Protein AF-A0A256LCJ1-F1 (afdb_monomer)

Structure (mmCIF, N/CA/C/O backbone):
data_AF-A0A256LCJ1-F1
#
_entry.id   AF-A0A256LCJ1-F1
#
loop_
_atom_site.group_PDB
_atom_site.id
_atom_site.type_symbol
_atom_site.label_atom_id
_atom_site.label_alt_id
_atom_site.label_comp_id
_atom_site.label_asym_id
_atom_site.label_entity_id
_atom_site.label_seq_id
_atom_site.pdbx_PDB_ins_code
_atom_site.Cartn_x
_atom_site.Cartn_y
_atom_site.Cartn_z
_atom_site.occupancy
_atom_site.B_iso_or_equiv
_atom_site.auth_seq_id
_atom_site.auth_comp_id
_atom_site.auth_asym_id
_atom_site.auth_atom_id
_atom_site.pdbx_PDB_model_num
ATOM 1 N N . VAL A 1 1 ? -17.493 -2.480 9.871 1.00 69.06 1 VAL A N 1
ATOM 2 C CA . VAL A 1 1 ? -16.079 -2.093 10.088 1.00 69.06 1 VAL A CA 1
ATOM 3 C C . VAL A 1 1 ? -15.344 -1.873 8.773 1.00 69.06 1 VAL A C 1
ATOM 5 O O . VAL A 1 1 ? -15.081 -0.723 8.493 1.00 69.06 1 VAL A O 1
ATOM 8 N N . LEU A 1 2 ? -15.071 -2.884 7.931 1.00 76.31 2 LEU A N 1
ATOM 9 C CA . LEU A 1 2 ? -14.275 -2.687 6.697 1.00 76.31 2 LEU A CA 1
ATOM 10 C C . LEU A 1 2 ? -14.844 -1.623 5.737 1.00 76.31 2 LEU A C 1
ATOM 12 O O . LEU A 1 2 ? -14.109 -0.736 5.336 1.00 76.31 2 LEU A O 1
ATOM 16 N N . ALA A 1 3 ? -16.151 -1.637 5.457 1.00 76.75 3 ALA A N 1
ATOM 17 C CA . ALA A 1 3 ? -16.795 -0.586 4.653 1.00 76.75 3 ALA A CA 1
ATOM 18 C C . ALA A 1 3 ? -16.781 0.801 5.333 1.00 76.75 3 ALA A C 1
ATOM 20 O O . ALA A 1 3 ? -16.759 1.828 4.672 1.00 76.75 3 ALA A O 1
ATOM 21 N N . ALA A 1 4 ? -16.742 0.840 6.667 1.00 73.38 4 ALA A N 1
ATOM 22 C CA . ALA A 1 4 ? -16.633 2.094 7.407 1.00 73.38 4 ALA A CA 1
ATOM 23 C C . ALA A 1 4 ? -15.218 2.685 7.361 1.00 73.38 4 ALA A C 1
ATOM 25 O O . ALA A 1 4 ? -15.064 3.892 7.499 1.00 73.38 4 ALA A O 1
ATOM 26 N N . LEU A 1 5 ? -14.198 1.840 7.164 1.00 74.00 5 LEU A N 1
ATOM 27 C CA . LEU A 1 5 ? -12.803 2.254 6.996 1.00 74.00 5 LEU A CA 1
ATOM 28 C C . LEU A 1 5 ? -12.529 2.852 5.607 1.00 74.00 5 LEU A C 1
ATOM 30 O O . LEU A 1 5 ? -11.508 3.505 5.433 1.00 74.00 5 LEU A O 1
ATOM 34 N N . THR A 1 6 ? -13.410 2.621 4.628 1.00 74.38 6 THR A N 1
ATOM 35 C CA . THR A 1 6 ? -13.291 3.170 3.265 1.00 74.38 6 THR A CA 1
ATOM 36 C C . THR A 1 6 ? -13.995 4.518 3.089 1.00 74.38 6 THR A C 1
ATOM 38 O O . THR A 1 6 ? -13.966 5.089 2.005 1.00 74.38 6 THR A O 1
ATOM 41 N N . GLU A 1 7 ? -14.651 5.023 4.134 1.00 77.31 7 GLU A N 1
ATOM 42 C CA . GLU A 1 7 ? -15.334 6.318 4.152 1.00 77.31 7 GLU A CA 1
ATOM 43 C C . GLU A 1 7 ? -14.501 7.340 4.944 1.00 77.31 7 GLU A C 1
ATOM 45 O O . GLU A 1 7 ? -13.755 6.954 5.844 1.00 77.31 7 GLU A O 1
ATOM 50 N N . ASP A 1 8 ? -14.648 8.641 4.658 1.00 80.56 8 ASP A N 1
ATOM 51 C CA . ASP A 1 8 ? -13.964 9.712 5.403 1.00 80.56 8 ASP A CA 1
ATOM 52 C C . ASP A 1 8 ? -14.572 9.875 6.808 1.00 80.56 8 ASP A C 1
ATOM 54 O O . ASP A 1 8 ? -15.411 10.736 7.089 1.00 80.56 8 ASP A O 1
ATOM 58 N N . ARG A 1 9 ? -14.217 8.940 7.691 1.00 84.81 9 ARG A N 1
ATOM 59 C CA . ARG A 1 9 ? -14.718 8.828 9.057 1.00 84.81 9 ARG A CA 1
ATOM 60 C C . ARG A 1 9 ? -13.567 8.659 10.031 1.00 84.81 9 ARG A C 1
ATOM 62 O O . ARG A 1 9 ? -12.631 7.895 9.816 1.00 84.81 9 ARG A O 1
ATOM 69 N N . SER A 1 10 ? -13.671 9.327 11.177 1.00 90.19 10 SER A N 1
ATOM 70 C CA . SER A 1 10 ? -12.674 9.189 12.235 1.00 90.19 10 SER A CA 1
ATOM 71 C C . SER A 1 10 ? -12.730 7.805 12.894 1.00 90.19 10 SER A C 1
ATOM 73 O O . SER A 1 10 ? -13.806 7.244 13.128 1.00 90.19 10 SER A O 1
ATOM 75 N N . MET A 1 11 ? -11.568 7.280 13.295 1.00 90.88 11 MET A N 1
ATOM 76 C CA . MET A 1 11 ? -11.459 5.981 13.979 1.00 90.88 11 MET A CA 1
ATOM 77 C C . MET A 1 11 ? -12.308 5.907 15.255 1.00 90.88 11 MET A C 1
ATOM 79 O O . MET A 1 11 ? -12.857 4.857 15.578 1.00 90.88 11 MET A O 1
ATOM 83 N N . THR A 1 12 ? -12.454 7.024 15.975 1.00 93.81 12 THR A N 1
ATOM 84 C CA . THR A 1 12 ? -13.297 7.117 17.177 1.00 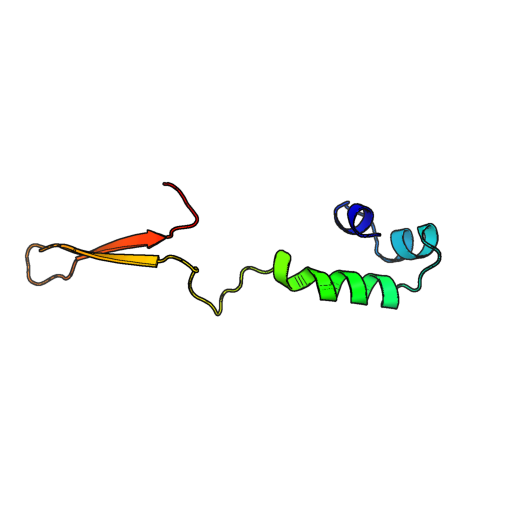93.81 12 THR A CA 1
ATOM 85 C C . THR A 1 12 ? -14.787 7.010 16.857 1.00 93.81 12 THR A C 1
ATOM 87 O O . THR A 1 12 ? -15.538 6.463 17.664 1.00 93.81 12 THR A O 1
ATOM 90 N N . SER A 1 13 ? -15.226 7.501 15.694 1.00 93.06 13 SER A N 1
ATOM 91 C CA . SER A 1 13 ? -16.605 7.348 15.223 1.00 93.06 13 SER A CA 1
ATOM 92 C C . SER A 1 13 ? -16.919 5.885 14.909 1.00 93.06 13 SER A C 1
ATOM 94 O O . SER A 1 13 ? -17.878 5.331 15.442 1.00 93.06 13 SER A O 1
ATOM 96 N N . ILE A 1 14 ? -16.032 5.231 14.156 1.00 91.31 14 ILE A N 1
ATOM 97 C CA . ILE A 1 14 ? -16.143 3.813 13.777 1.00 91.31 14 ILE A CA 1
ATOM 98 C C . ILE A 1 14 ? -16.119 2.908 15.017 1.00 91.31 14 ILE A C 1
ATOM 100 O O . ILE A 1 14 ? -16.915 1.976 15.134 1.00 91.31 14 ILE A O 1
ATOM 104 N N . ALA A 1 15 ? -15.225 3.200 15.965 1.00 93.81 15 ALA A N 1
ATOM 105 C CA . ALA A 1 15 ? -15.120 2.486 17.233 1.00 93.81 15 ALA A CA 1
ATOM 106 C C . ALA A 1 15 ? -16.432 2.555 18.028 1.00 93.81 15 ALA A C 1
ATOM 108 O O . ALA A 1 15 ? -16.929 1.531 18.494 1.00 93.81 15 ALA A O 1
ATOM 109 N N . ARG A 1 16 ? -17.034 3.745 18.129 1.00 94.06 16 ARG A N 1
ATOM 110 C CA . ARG A 1 16 ? -18.298 3.949 18.846 1.00 94.06 16 ARG A CA 1
ATOM 111 C C . ARG A 1 16 ? -19.468 3.230 18.180 1.00 94.06 16 ARG A C 1
ATOM 113 O O . AR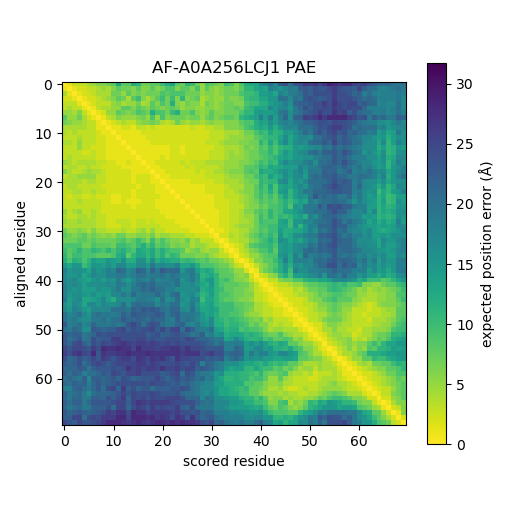G A 1 16 ? -20.249 2.594 18.873 1.00 94.06 16 ARG A O 1
ATOM 120 N N . GLU A 1 17 ? -19.578 3.314 16.859 1.00 93.12 17 GLU A N 1
ATOM 121 C CA . GLU A 1 17 ? -20.658 2.673 16.098 1.00 93.12 17 GLU A CA 1
ATOM 122 C C . GLU A 1 17 ? -20.622 1.146 16.214 1.00 93.12 17 GLU A C 1
ATOM 124 O O . GLU A 1 17 ? -21.658 0.497 16.342 1.00 93.12 17 GLU A O 1
ATOM 129 N N . HIS A 1 18 ? -19.422 0.564 16.207 1.00 90.50 18 HIS A N 1
ATOM 130 C CA . HIS A 1 18 ? -19.244 -0.884 16.259 1.00 90.50 18 HIS A CA 1
ATOM 131 C C . HIS A 1 18 ? -18.974 -1.434 17.665 1.00 90.50 18 HIS A C 1
ATOM 133 O O . HIS A 1 18 ? -18.718 -2.629 17.797 1.00 90.50 18 HIS A O 1
ATOM 139 N N . ASN A 1 19 ? -19.054 -0.604 18.712 1.00 93.94 19 ASN A N 1
ATOM 140 C CA . ASN A 1 19 ? -18.726 -0.976 20.096 1.00 93.94 19 ASN A CA 1
ATOM 141 C C . ASN A 1 19 ? -17.327 -1.603 20.238 1.00 93.94 19 ASN A C 1
ATOM 143 O O . ASN A 1 19 ? -17.119 -2.562 20.981 1.00 93.94 19 ASN A O 1
ATOM 147 N N . LEU A 1 20 ? -16.360 -1.068 19.496 1.00 94.69 20 LEU A N 1
ATOM 148 C CA . LEU A 1 20 ? -14.972 -1.507 19.501 1.00 94.69 20 LEU A CA 1
ATOM 149 C C . LEU A 1 20 ? -14.085 -0.479 20.195 1.00 94.69 20 LEU A C 1
ATOM 151 O O . LEU A 1 20 ? -14.425 0.695 20.323 1.00 94.69 20 LEU A O 1
ATOM 155 N N . SER A 1 21 ? -12.895 -0.914 20.599 1.00 95.31 21 SER A N 1
ATOM 156 C CA . SER A 1 21 ? -11.845 0.028 20.975 1.00 95.31 21 SER A CA 1
ATOM 157 C C . SER A 1 21 ? -11.223 0.653 19.723 1.00 95.31 21 SER A C 1
ATOM 159 O O . SER A 1 21 ? -11.156 0.020 18.666 1.00 95.31 21 SER A O 1
ATOM 161 N N . VAL A 1 22 ? -10.693 1.871 19.853 1.00 94.06 22 VAL A N 1
ATOM 162 C CA . VAL A 1 22 ? -9.909 2.512 18.782 1.00 94.06 22 VAL A CA 1
ATOM 163 C C . VAL A 1 22 ? -8.713 1.638 18.384 1.00 94.06 22 VAL A C 1
ATOM 165 O O . VAL A 1 22 ? -8.444 1.494 17.197 1.00 94.06 22 VAL A O 1
ATOM 168 N N . ASN A 1 23 ? -8.077 0.960 19.348 1.00 95.94 23 ASN A N 1
ATOM 169 C CA . ASN A 1 23 ? -6.999 -0.002 19.088 1.00 95.94 23 ASN A CA 1
ATOM 170 C C . ASN A 1 23 ? -7.452 -1.163 18.193 1.00 95.94 23 ASN A C 1
ATOM 172 O O . ASN A 1 23 ? -6.701 -1.628 17.341 1.00 95.94 23 ASN A O 1
ATOM 176 N N . THR A 1 24 ? -8.683 -1.648 18.363 1.00 94.44 24 THR A N 1
ATOM 177 C CA . THR A 1 24 ? -9.232 -2.701 17.503 1.00 94.44 24 THR A CA 1
ATOM 178 C C . THR A 1 24 ? -9.433 -2.187 16.079 1.00 94.44 24 THR A C 1
ATOM 180 O O . THR A 1 24 ? -9.087 -2.889 15.136 1.00 94.44 24 THR A O 1
ATOM 183 N N . VAL A 1 25 ? -9.937 -0.959 15.914 1.00 92.44 25 VAL A N 1
ATOM 184 C CA . VAL A 1 25 ? -10.078 -0.318 14.594 1.00 92.44 25 VAL A CA 1
ATOM 185 C C . VAL A 1 25 ? -8.709 -0.125 13.935 1.00 92.44 25 VAL A C 1
ATOM 187 O O . VAL A 1 25 ? -8.554 -0.470 12.767 1.00 92.44 25 VAL A O 1
ATOM 190 N N . GLN A 1 26 ? -7.704 0.331 14.691 1.00 91.81 26 GLN A N 1
ATOM 191 C CA . GLN A 1 26 ? -6.324 0.473 14.218 1.00 91.81 26 GLN A CA 1
ATOM 192 C C . GLN A 1 26 ? -5.755 -0.852 13.708 1.00 91.81 26 GLN A C 1
ATOM 194 O O . GLN A 1 26 ? -5.259 -0.909 12.591 1.00 91.81 26 GLN A O 1
ATOM 199 N N . ARG A 1 27 ? -5.894 -1.934 14.482 1.00 92.81 27 ARG A N 1
ATOM 200 C CA . ARG A 1 27 ? -5.401 -3.265 14.093 1.00 92.81 27 ARG A CA 1
ATOM 201 C C . ARG A 1 27 ? -6.039 -3.783 12.806 1.00 92.81 27 ARG A C 1
ATOM 203 O O . ARG A 1 27 ? -5.374 -4.454 12.029 1.00 92.81 27 ARG A O 1
ATOM 210 N N . VAL A 1 28 ? -7.325 -3.500 12.589 1.00 90.25 28 VAL A N 1
ATOM 211 C CA . VAL A 1 28 ? -8.020 -3.872 11.344 1.00 90.25 28 VAL A CA 1
ATOM 212 C C . VAL A 1 28 ? -7.531 -3.021 10.167 1.00 90.25 28 VAL A C 1
ATOM 214 O O . VAL A 1 28 ? -7.410 -3.530 9.054 1.00 90.25 28 VAL A O 1
ATOM 217 N N . LEU A 1 29 ? -7.225 -1.742 10.404 1.00 87.50 29 LEU A N 1
ATOM 218 C CA . LEU A 1 29 ? -6.619 -0.867 9.401 1.00 87.50 29 LEU A CA 1
ATOM 219 C C . LEU A 1 29 ? -5.226 -1.386 9.006 1.00 87.50 29 LEU A C 1
ATOM 221 O O . LEU A 1 29 ? -4.957 -1.605 7.830 1.00 87.50 29 LEU A O 1
ATOM 225 N N . GLU A 1 30 ? -4.383 -1.678 9.999 1.00 87.12 30 GLU A N 1
ATOM 226 C CA . GLU A 1 30 ? -3.047 -2.258 9.824 1.00 87.12 30 GLU A CA 1
ATOM 227 C C . GLU A 1 30 ? -3.104 -3.609 9.103 1.00 87.12 30 GLU A C 1
ATOM 229 O O . GLU A 1 30 ? -2.305 -3.849 8.203 1.00 87.12 30 GLU A O 1
ATOM 234 N N . SER A 1 31 ? -4.078 -4.474 9.406 1.00 85.75 31 SER A N 1
ATOM 235 C CA . SER A 1 31 ? -4.199 -5.775 8.732 1.00 85.75 31 SER A CA 1
ATOM 236 C C . SER A 1 31 ? -4.603 -5.675 7.259 1.00 85.75 31 SER A C 1
ATOM 238 O O . SER A 1 31 ? -4.461 -6.646 6.523 1.00 85.75 31 SER A O 1
ATOM 240 N N . CYS A 1 32 ? -5.160 -4.539 6.836 1.00 78.88 32 CYS A N 1
ATOM 241 C CA . CYS A 1 32 ? -5.530 -4.287 5.444 1.00 78.88 32 CYS A CA 1
ATOM 242 C C . CYS A 1 32 ? -4.552 -3.335 4.745 1.00 78.88 32 CYS A C 1
ATOM 244 O O . CYS A 1 32 ? -4.711 -3.093 3.553 1.00 78.88 32 CYS A O 1
ATOM 246 N N . SER A 1 33 ? -3.563 -2.810 5.473 1.00 76.12 33 SER A N 1
ATOM 247 C CA . SER A 1 33 ? -2.647 -1.762 5.022 1.00 76.12 33 SER A CA 1
ATOM 248 C C . SER A 1 33 ? -1.861 -2.137 3.767 1.00 76.12 33 SER A C 1
ATOM 250 O O . SER A 1 33 ? -1.725 -1.308 2.876 1.00 76.12 33 SER A O 1
ATOM 252 N N . SER A 1 34 ? -1.446 -3.399 3.637 1.00 71.56 34 SER A N 1
ATOM 253 C CA . SER A 1 34 ? -0.733 -3.908 2.456 1.00 71.56 34 SER A CA 1
ATOM 254 C C . SER A 1 34 ? -1.525 -3.801 1.151 1.00 71.56 34 SER A C 1
ATOM 256 O O . SER A 1 34 ? -0.954 -3.932 0.082 1.00 71.56 34 SER A O 1
ATOM 258 N N . LYS A 1 35 ? -2.842 -3.569 1.214 1.00 68.25 35 LYS A N 1
ATOM 259 C CA . LYS A 1 35 ? -3.683 -3.337 0.029 1.00 68.25 35 LYS A CA 1
ATOM 260 C C . LYS A 1 35 ? -3.732 -1.869 -0.399 1.00 68.25 35 LYS A C 1
ATOM 262 O O . LYS A 1 35 ? -4.331 -1.569 -1.424 1.00 68.25 35 LYS A O 1
ATOM 267 N N . PHE A 1 36 ? -3.201 -0.967 0.425 1.00 68.50 36 PHE A N 1
ATOM 268 C CA . PHE A 1 36 ? -3.261 0.484 0.233 1.00 68.50 36 PHE A CA 1
ATOM 269 C C . PHE A 1 36 ? -1.881 1.123 0.074 1.00 68.50 36 PHE A C 1
ATOM 271 O O . PHE A 1 36 ? -1.797 2.268 -0.363 1.00 68.50 36 PHE A O 1
ATOM 278 N N . TYR A 1 37 ? -0.821 0.415 0.459 1.00 65.69 37 TYR A N 1
ATOM 279 C CA . TYR A 1 37 ? 0.549 0.811 0.177 1.00 65.69 37 TYR A CA 1
ATOM 280 C C . TYR A 1 37 ? 0.999 0.121 -1.107 1.00 65.69 37 TYR A C 1
ATOM 282 O O . TYR A 1 37 ? 0.917 -1.102 -1.197 1.00 65.69 37 TYR A O 1
ATOM 290 N N . ASP A 1 38 ? 1.469 0.904 -2.078 1.00 63.34 38 ASP A N 1
ATOM 291 C CA . ASP A 1 38 ? 2.229 0.358 -3.197 1.00 63.34 38 ASP A CA 1
ATOM 292 C C . ASP A 1 38 ? 3.483 -0.304 -2.622 1.00 63.34 38 ASP A C 1
ATOM 294 O O . ASP A 1 38 ? 4.205 0.305 -1.824 1.00 63.34 38 ASP A O 1
ATOM 298 N N . ASP A 1 39 ? 3.720 -1.560 -2.988 1.00 63.97 39 ASP A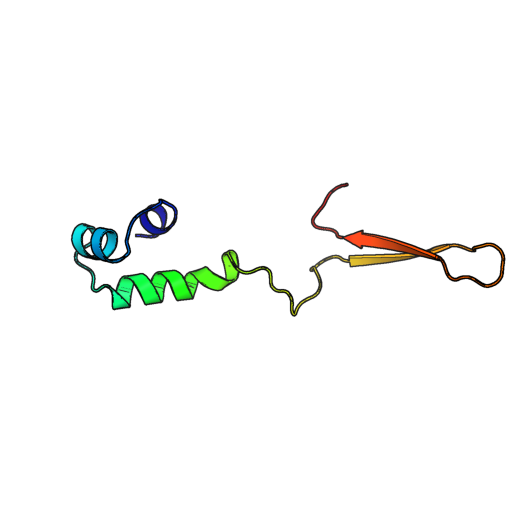 N 1
ATOM 299 C CA . ASP A 1 39 ? 4.878 -2.328 -2.538 1.00 63.97 39 ASP A CA 1
ATOM 300 C C . ASP A 1 39 ? 6.119 -1.817 -3.293 1.00 63.97 39 ASP A C 1
ATOM 302 O O . ASP A 1 39 ? 6.599 -2.421 -4.246 1.00 63.97 39 ASP A O 1
ATOM 306 N N . LEU A 1 40 ? 6.608 -0.629 -2.915 1.00 65.69 40 LEU A N 1
ATOM 307 C CA . LEU A 1 40 ? 7.716 0.065 -3.592 1.00 65.69 40 LEU A CA 1
ATOM 308 C C . LEU A 1 40 ? 9.040 -0.720 -3.540 1.00 65.69 40 LEU A C 1
ATOM 310 O O . LEU A 1 40 ? 9.967 -0.406 -4.287 1.00 65.69 40 LEU A O 1
ATOM 314 N N . ASP A 1 41 ? 9.126 -1.725 -2.667 1.00 75.75 41 ASP A N 1
ATOM 315 C CA . ASP A 1 41 ? 10.278 -2.616 -2.525 1.00 75.75 41 ASP A CA 1
ATOM 316 C C . 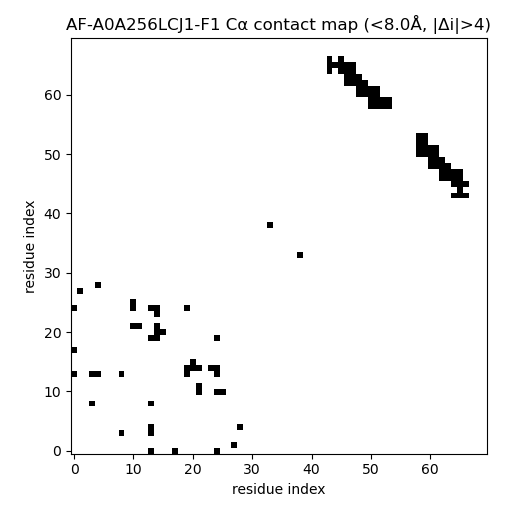ASP A 1 41 ? 10.190 -3.861 -3.426 1.00 75.75 41 ASP A C 1
ATOM 318 O O . ASP A 1 41 ? 11.149 -4.637 -3.499 1.00 75.75 41 ASP A O 1
ATOM 322 N N . GLN A 1 42 ? 9.070 -4.066 -4.130 1.00 71.19 42 GLN A N 1
ATOM 323 C CA . GLN A 1 42 ? 8.863 -5.227 -4.987 1.00 71.19 42 GLN A CA 1
ATOM 324 C C . GLN A 1 42 ? 8.562 -4.821 -6.435 1.00 71.19 42 GLN A C 1
ATOM 326 O O . GLN A 1 42 ? 7.817 -3.889 -6.721 1.00 71.19 42 GLN A O 1
ATOM 331 N N . LEU A 1 43 ?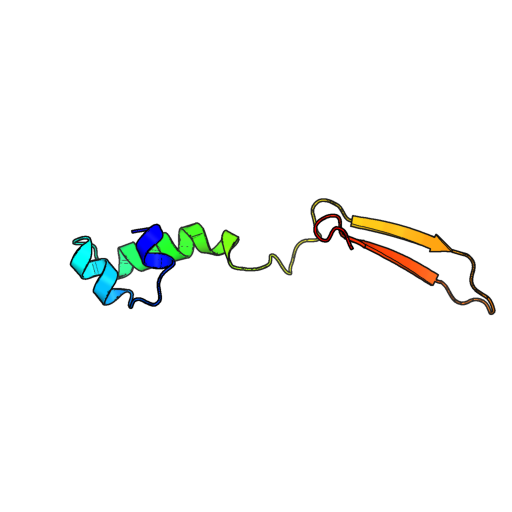 9.164 -5.552 -7.377 1.00 76.75 43 LEU A N 1
ATOM 332 C CA . LEU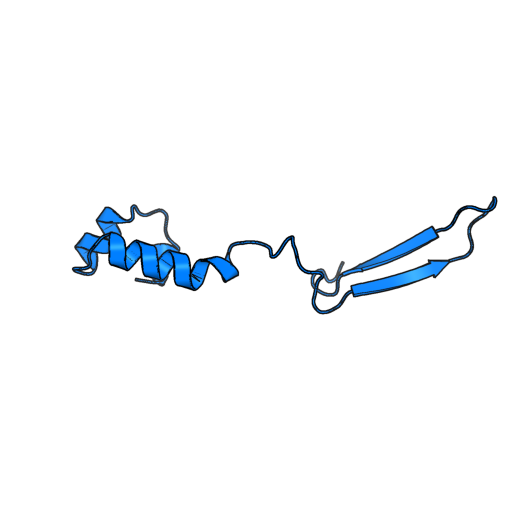 A 1 43 ? 8.812 -5.427 -8.789 1.00 76.75 43 LEU A CA 1
ATOM 333 C C . LEU A 1 43 ? 7.419 -6.036 -9.045 1.00 76.75 43 LEU A C 1
ATOM 335 O O . LEU A 1 43 ? 7.066 -7.016 -8.380 1.00 76.75 43 LEU A O 1
ATOM 339 N N . PRO A 1 44 ? 6.663 -5.520 -10.033 1.00 76.19 44 PRO A N 1
ATOM 340 C CA . PRO A 1 44 ? 5.395 -6.108 -10.458 1.00 76.19 44 PRO A CA 1
ATOM 341 C C . PRO A 1 44 ? 5.516 -7.603 -10.768 1.00 76.19 44 PRO A C 1
ATOM 343 O O . PRO A 1 44 ? 6.574 -8.078 -11.190 1.00 76.19 44 PRO A O 1
ATOM 346 N N . GLU A 1 45 ? 4.415 -8.343 -10.615 1.00 78.75 45 GLU A N 1
ATOM 347 C CA . GLU A 1 45 ? 4.371 -9.783 -10.915 1.00 78.75 45 GLU A CA 1
ATOM 348 C C . GLU A 1 45 ? 4.756 -10.075 -12.376 1.00 78.75 45 GLU A C 1
ATOM 350 O O . GLU A 1 45 ? 5.378 -11.097 -12.689 1.00 78.75 45 GLU A O 1
ATOM 355 N N . HIS A 1 46 ? 4.424 -9.151 -13.278 1.00 83.06 46 HIS A N 1
ATOM 356 C CA . HIS A 1 46 ? 4.751 -9.223 -14.693 1.00 83.06 46 HIS A CA 1
ATOM 357 C C . HIS A 1 46 ? 5.471 -7.947 -15.131 1.00 83.06 46 HIS A C 1
ATOM 359 O O . HIS A 1 46 ? 4.910 -6.854 -15.111 1.00 83.06 46 HIS A O 1
ATOM 365 N N . LEU A 1 47 ? 6.724 -8.105 -15.554 1.00 84.31 47 LEU A N 1
ATOM 366 C CA . LEU A 1 47 ? 7.579 -7.026 -16.030 1.00 84.31 47 LEU A CA 1
ATOM 367 C C . LEU A 1 47 ? 8.379 -7.524 -17.235 1.00 84.31 47 LEU A C 1
ATOM 369 O O . LEU A 1 47 ? 9.085 -8.530 -17.136 1.00 84.31 47 LEU A O 1
ATOM 373 N N . ALA A 1 48 ? 8.265 -6.833 -18.369 1.00 83.31 48 ALA A N 1
ATOM 374 C CA . ALA A 1 48 ? 8.960 -7.189 -19.601 1.00 83.31 48 ALA A CA 1
ATO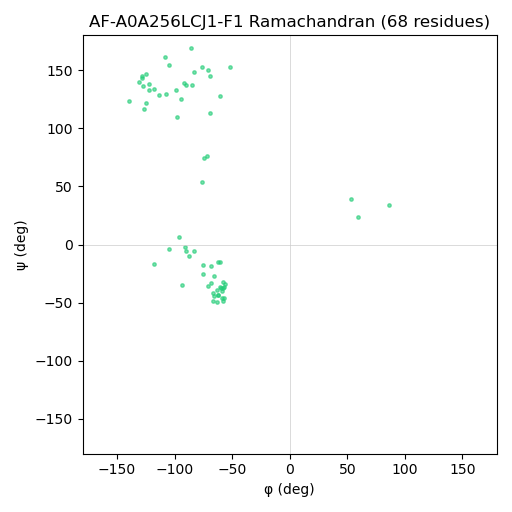M 375 C C . ALA A 1 48 ? 9.927 -6.079 -20.036 1.00 83.31 48 ALA A C 1
ATOM 377 O O . ALA A 1 48 ? 9.568 -4.902 -20.086 1.00 83.31 48 ALA A O 1
ATOM 378 N N . PHE A 1 49 ? 11.149 -6.484 -20.392 1.00 85.56 49 PHE A N 1
ATOM 379 C CA . PHE A 1 49 ? 12.175 -5.626 -20.982 1.00 85.56 49 PHE A CA 1
ATOM 380 C C . PHE A 1 49 ? 12.609 -6.190 -22.328 1.00 85.56 49 PHE A C 1
ATOM 382 O O . PHE A 1 49 ? 12.929 -7.376 -22.418 1.00 85.56 49 PHE A O 1
ATOM 389 N N . ASP A 1 50 ? 12.675 -5.332 -23.344 1.00 86.69 50 ASP A N 1
ATOM 390 C CA . ASP A 1 50 ? 13.253 -5.680 -24.643 1.00 86.69 50 ASP A CA 1
ATOM 391 C C . ASP A 1 50 ? 14.300 -4.646 -25.080 1.00 86.69 50 ASP A C 1
ATOM 393 O O . ASP A 1 50 ? 14.165 -3.444 -24.816 1.00 86.69 50 ASP A O 1
ATOM 397 N N . GLU A 1 51 ? 15.362 -5.122 -25.733 1.00 85.75 51 GLU A N 1
ATOM 398 C CA . GLU A 1 51 ? 16.451 -4.299 -26.261 1.00 85.75 51 GLU A CA 1
ATOM 399 C C . GLU A 1 51 ? 16.240 -4.058 -27.756 1.00 85.75 51 GLU A C 1
ATOM 401 O O . GLU A 1 51 ? 16.057 -4.992 -28.538 1.00 85.75 51 GLU A O 1
ATOM 406 N N . PHE A 1 52 ? 16.382 -2.804 -28.193 1.00 83.88 52 PHE A N 1
ATOM 407 C CA . PHE A 1 52 ? 16.462 -2.499 -29.619 1.00 83.88 52 PHE A CA 1
ATOM 408 C C . PHE A 1 52 ? 17.724 -1.714 -29.975 1.00 83.88 52 PHE A C 1
ATOM 410 O O . PHE A 1 52 ? 18.243 -0.895 -29.213 1.00 83.88 52 PHE A O 1
ATOM 417 N N . LYS A 1 53 ? 18.237 -1.969 -31.185 1.00 81.25 53 LYS A N 1
ATOM 418 C CA . LYS A 1 53 ? 19.483 -1.364 -31.666 1.00 81.25 53 LYS A CA 1
ATOM 419 C C . LYS A 1 53 ? 19.304 0.134 -31.913 1.00 81.25 53 LYS A C 1
ATOM 421 O O . LYS A 1 53 ? 18.614 0.538 -32.847 1.00 81.25 53 LYS A O 1
ATOM 426 N N . GLY A 1 54 ? 19.989 0.942 -31.110 1.00 74.31 54 GLY A N 1
ATOM 427 C CA . GLY A 1 54 ? 20.114 2.384 -31.304 1.00 74.31 54 GLY A CA 1
ATOM 428 C C . GLY A 1 54 ? 21.249 2.804 -32.229 1.00 74.31 54 GLY A C 1
ATOM 429 O O . GLY A 1 54 ? 22.152 2.033 -32.559 1.00 74.31 54 GLY A O 1
ATOM 430 N N . VAL A 1 55 ? 21.249 4.085 -32.598 1.00 81.25 55 VAL A N 1
ATOM 431 C CA . VAL A 1 55 ? 22.361 4.716 -33.319 1.00 81.25 55 VAL A CA 1
ATOM 432 C C . VAL A 1 55 ? 23.353 5.302 -32.309 1.00 81.25 55 VAL A C 1
ATOM 434 O O . VAL A 1 55 ? 22.965 5.942 -31.335 1.00 81.25 55 VAL A O 1
ATOM 437 N N . GLY A 1 56 ? 24.654 5.121 -32.549 1.00 82.00 56 GLY A N 1
ATOM 438 C CA . GLY A 1 56 ? 25.700 5.818 -31.789 1.00 82.00 56 GLY A CA 1
ATOM 439 C C . GLY A 1 56 ? 26.136 5.154 -30.478 1.00 82.00 56 GLY A C 1
ATOM 440 O O . GLY A 1 56 ? 26.508 5.863 -29.549 1.00 82.00 56 GLY A O 1
ATOM 441 N N . LYS A 1 57 ? 26.135 3.813 -30.403 1.00 78.06 57 LYS A N 1
ATOM 442 C CA . LYS A 1 57 ? 26.558 3.032 -29.215 1.00 78.06 57 LYS A CA 1
ATOM 443 C C . LYS A 1 57 ? 25.745 3.333 -27.943 1.00 78.06 57 LYS A C 1
ATOM 445 O O . LYS A 1 57 ? 26.236 3.122 -26.837 1.00 78.06 57 LYS A O 1
ATOM 450 N N . LYS A 1 58 ? 24.517 3.833 -28.091 1.00 79.69 58 LYS A N 1
ATOM 451 C CA . LYS A 1 58 ? 23.564 3.986 -26.989 1.00 79.69 58 LYS A CA 1
ATOM 452 C C . LYS A 1 58 ? 22.694 2.738 -26.898 1.00 79.69 58 LYS A C 1
ATOM 454 O O . LYS A 1 58 ? 22.282 2.203 -27.926 1.00 79.69 58 LYS A O 1
ATOM 459 N N . LEU A 1 59 ? 22.444 2.295 -25.673 1.00 80.81 59 LEU A N 1
ATOM 460 C CA . LEU A 1 59 ? 21.492 1.231 -25.385 1.00 80.81 59 LEU A CA 1
ATOM 461 C C . LEU A 1 59 ? 20.097 1.842 -25.285 1.00 80.81 59 LEU A C 1
ATOM 463 O O . LEU A 1 59 ? 19.933 2.912 -24.694 1.00 80.81 59 LEU A O 1
ATOM 467 N N . HIS A 1 60 ? 19.118 1.173 -25.880 1.00 81.94 60 HIS A N 1
ATOM 468 C CA . HIS A 1 60 ? 17.721 1.569 -25.813 1.00 81.94 60 HIS A CA 1
ATOM 469 C C . HIS A 1 60 ? 16.892 0.381 -25.345 1.00 81.94 60 HIS A C 1
ATOM 471 O O . HIS A 1 60 ? 17.087 -0.739 -25.815 1.00 81.94 60 HIS A O 1
ATOM 477 N N . PHE A 1 61 ? 15.967 0.658 -24.433 1.00 83.56 61 PHE A N 1
ATOM 478 C CA . PHE A 1 61 ? 15.110 -0.341 -23.816 1.00 83.56 61 PHE A CA 1
ATOM 479 C C . PHE A 1 61 ? 13.657 0.095 -23.932 1.00 83.56 61 PHE A C 1
ATOM 481 O O . PHE A 1 61 ? 13.356 1.289 -23.847 1.00 83.56 61 PHE A O 1
ATOM 488 N N . ILE A 1 62 ? 12.773 -0.880 -24.105 1.00 84.06 62 ILE A N 1
ATOM 489 C CA . ILE A 1 62 ? 11.334 -0.719 -23.913 1.00 84.06 62 ILE A CA 1
ATOM 490 C C . ILE A 1 62 ? 10.986 -1.462 -22.628 1.00 84.06 62 ILE A C 1
ATOM 492 O O . ILE A 1 62 ? 11.398 -2.607 -22.445 1.00 84.06 62 ILE A O 1
ATOM 496 N N . CYS A 1 63 ? 10.273 -0.784 -21.735 1.00 81.69 63 CYS A N 1
ATOM 497 C CA . CYS A 1 63 ? 9.774 -1.338 -20.485 1.00 81.69 63 CYS A CA 1
ATOM 498 C C . CYS A 1 63 ? 8.252 -1.376 -20.571 1.00 81.69 63 CYS A C 1
ATOM 500 O O . CYS A 1 63 ? 7.643 -0.358 -20.898 1.00 81.69 63 CYS A O 1
ATOM 502 N N . LEU A 1 64 ? 7.668 -2.536 -20.290 1.00 79.12 64 LEU A N 1
ATOM 503 C CA . LEU A 1 64 ? 6.227 -2.731 -20.181 1.00 79.12 64 LEU A CA 1
ATOM 504 C C . LEU A 1 64 ? 5.956 -3.342 -18.809 1.00 79.12 64 LEU A C 1
ATOM 506 O O . LEU A 1 64 ? 6.503 -4.404 -18.489 1.00 79.12 64 LEU A O 1
ATOM 510 N N . ASP A 1 65 ? 5.146 -2.665 -18.001 1.00 76.75 65 ASP A N 1
ATOM 511 C CA . ASP A 1 65 ? 4.552 -3.290 -16.824 1.00 76.75 65 ASP A CA 1
ATOM 512 C C . ASP A 1 65 ? 3.295 -4.073 -17.246 1.00 76.75 65 ASP A C 1
ATOM 514 O O . ASP A 1 65 ? 2.657 -3.764 -18.251 1.00 76.75 65 ASP A O 1
ATOM 518 N N . GLY A 1 66 ? 2.993 -5.166 -16.545 1.00 64.62 66 GLY A N 1
ATOM 519 C CA . GLY A 1 66 ? 1.820 -5.996 -16.842 1.00 64.62 66 GLY A CA 1
ATOM 520 C C . GLY A 1 66 ? 0.517 -5.490 -16.219 1.00 64.62 66 GLY A C 1
ATOM 521 O O . GLY A 1 66 ? -0.538 -6.067 -16.483 1.00 64.62 66 GLY A O 1
ATOM 522 N N . ASP A 1 67 ? 0.586 -4.441 -15.398 1.00 66.81 67 ASP A N 1
ATOM 523 C CA . ASP A 1 67 ? -0.543 -3.926 -14.620 1.00 66.81 67 ASP A CA 1
ATOM 524 C C . ASP A 1 67 ? -1.278 -2.803 -15.368 1.00 66.81 67 ASP A C 1
ATOM 526 O O . ASP A 1 67 ? -2.510 -2.710 -15.334 1.00 66.81 67 ASP A O 1
ATOM 530 N N . SER A 1 68 ? -0.544 -1.981 -16.118 1.00 59.53 68 SER A N 1
ATOM 531 C CA . SER A 1 68 ? -1.063 -0.954 -17.008 1.00 59.53 68 SER A CA 1
ATOM 532 C C . SER A 1 68 ? -1.100 -1.483 -18.444 1.00 59.53 68 SER A C 1
ATOM 534 O O . SER A 1 68 ? -0.100 -1.697 -19.118 1.00 59.53 68 SER A O 1
ATOM 536 N N . HIS A 1 69 ? -2.309 -1.719 -18.949 1.00 51.91 69 HIS A N 1
ATOM 537 C CA . HIS A 1 69 ? -2.530 -2.067 -20.355 1.00 51.91 69 HIS A CA 1
ATOM 538 C C . HIS A 1 69 ? -2.418 -0.816 -21.262 1.00 51.91 69 HIS A C 1
ATOM 540 O O . HIS A 1 69 ? -3.373 -0.505 -21.981 1.00 51.91 69 HIS A O 1
ATOM 546 N N . GLN A 1 70 ? -1.315 -0.055 -21.190 1.00 45.97 70 GLN A N 1
ATOM 547 C CA . GLN A 1 70 ? -1.072 1.143 -22.017 1.00 45.97 70 GLN A CA 1
ATOM 548 C C . GLN A 1 70 ? 0.133 1.002 -22.945 1.00 45.97 70 GLN A C 1
ATOM 550 O O . GLN A 1 70 ? 1.184 0.500 -22.501 1.00 45.97 70 GLN A O 1
#

Organism: NCBI:txid508451

Nearest PDB structures (foldseek):
  3t91-assembly1_A  TM=4.877E-01  e=8.398E+00  Bacillus subtilis
  3t91-assembly1_B  TM=4.050E-01  e=5.910E+00  Bacillus subtilis
  3t9q-assembly1_B  TM=3.671E-01  e=9.665E+00  Bacillus subtilis

Sequence (70 aa):
VLAALTEDRSMTSIAREHNLSVNTVQRVLESCSSKFYDDLDQLPEHLAFDEFKGVGKKLHFICLDGDSHQ

pLDDT: mean 80.57, std 10.76, range [45.97, 95.94]

Radius of gyration: 21.68 Å; Cα contacts (8 Å, |Δi|>4): 57; chains: 1; bounding box: 47×20×54 Å

Foldseek 3Di:
DVVVVVDPDDLVVVCVVVVHDSVVSVVVCVVCVVVVDDPPVDDAPDKDKDWDDDPDPDTDIDIDHPVDPD

Secondary structure (DSSP, 8-state):
-HHHHTSS--HHHHHHHTT--HHHHHHHHHHHGGGTS--TTS--SSEEEEEEE-SSS-EEEEEEESS---
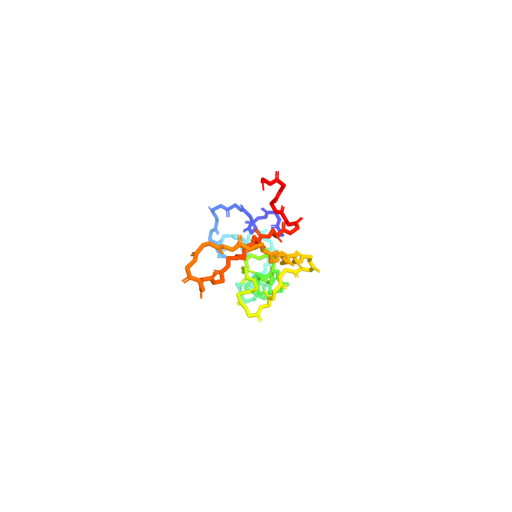
Mean predicted aligned error: 11.84 Å

Solvent-accessible surface area (backbone atoms only — not comparable to full-atom values): 4638 Å² total; per-residue (Å²): 105,75,74,56,70,78,43,104,59,56,60,66,57,55,12,62,76,68,76,46,51,50,68,58,51,50,51,55,4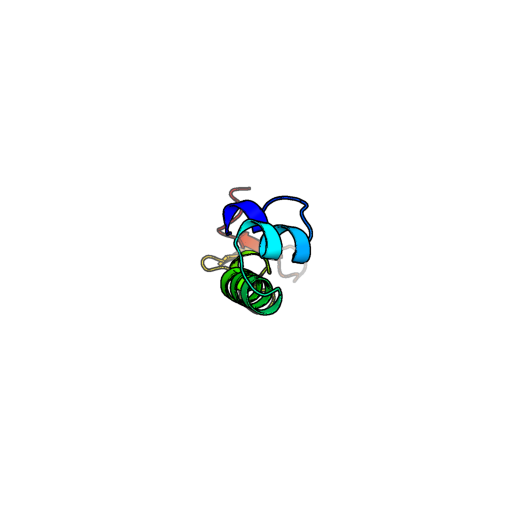9,60,74,50,38,78,80,74,49,80,61,85,91,54,81,67,99,42,72,49,78,51,80,52,94,52,81,86,91,44,88,41,73,50,80,44,59,66,84,59,97,121